Protein AF-A0A0U9I9D3-F1 (afdb_monomer)

Nearest PDB structures (foldseek):
  4r8z-assembly1_B  TM=8.499E-01  e=9.234E-03  Pseudomonas aeruginosa PAO1
  4me4-assembly1_B  TM=7.514E-01  e=5.507E-03  Persephonella marina EX-H1
  1mbn-assembly1_A  TM=2.448E-01  e=8.698E+00  Physeter macrocephalus

Organism: NCBI:txid86166

Secondary structure (DSSP, 8-state):
-HHHHHHHHHHHHHHHTTT-BTTB-SSSS---TT---HHHHHHHHHHHHHHHHS-BTTBPPPPHHHHHHHHHHHHHHHS-HHHHHHHHHHHHHHHHHT--

pLDDT: mean 71.19, std 12.11, range [38.5, 93.69]

Structure (mmCIF, N/CA/C/O backbone):
data_AF-A0A0U9I9D3-F1
#
_entry.id   AF-A0A0U9I9D3-F1
#
loop_
_atom_site.group_PDB
_atom_site.id
_atom_site.type_symbol
_atom_site.label_atom_id
_atom_site.label_alt_id
_atom_site.label_comp_id
_atom_site.label_asym_id
_atom_site.label_entity_id
_atom_site.label_seq_id
_atom_site.pdbx_PDB_ins_code
_atom_site.Cartn_x
_atom_site.Cartn_y
_atom_site.Cartn_z
_atom_site.occupancy
_atom_site.B_iso_or_equiv
_atom_site.auth_seq_id
_atom_site.auth_comp_id
_atom_site.auth_asym_id
_atom_site.auth_atom_id
_atom_site.pdbx_PDB_model_num
ATOM 1 N N . MET A 1 1 ? -32.102 -11.611 3.130 1.00 53.53 1 MET A N 1
ATOM 2 C CA . MET A 1 1 ? -31.390 -10.903 2.033 1.00 53.53 1 MET A CA 1
ATOM 3 C C . MET A 1 1 ? -30.864 -9.492 2.359 1.00 53.53 1 MET A C 1
ATOM 5 O O . MET A 1 1 ? -30.184 -8.932 1.511 1.00 53.53 1 MET A O 1
ATOM 9 N N . LYS A 1 2 ? -31.097 -8.898 3.545 1.00 52.78 2 LYS A N 1
ATOM 10 C CA . LYS A 1 2 ? -30.563 -7.551 3.864 1.00 52.78 2 LYS A CA 1
ATOM 11 C C . LYS A 1 2 ? -29.041 -7.516 4.093 1.00 52.78 2 LYS A C 1
ATOM 13 O O . LYS A 1 2 ? -28.399 -6.575 3.652 1.00 52.78 2 LYS A O 1
ATOM 18 N N . ILE A 1 3 ? -28.472 -8.559 4.702 1.00 56.72 3 ILE A N 1
ATOM 19 C CA . ILE A 1 3 ? -27.039 -8.635 5.050 1.00 56.72 3 ILE A CA 1
ATOM 20 C C . ILE A 1 3 ? -26.148 -8.579 3.795 1.00 56.72 3 ILE A C 1
ATOM 22 O O . ILE A 1 3 ? -25.224 -7.776 3.730 1.00 56.72 3 ILE A O 1
ATOM 26 N N . TYR A 1 4 ? -26.491 -9.341 2.751 1.00 52.44 4 TYR A N 1
ATOM 27 C CA . TYR A 1 4 ? -25.726 -9.377 1.497 1.00 52.44 4 TYR A CA 1
ATOM 28 C C . TYR A 1 4 ? -25.644 -8.020 0.782 1.00 52.44 4 TYR A C 1
ATOM 30 O O . TYR A 1 4 ? -24.602 -7.685 0.226 1.00 52.44 4 TYR A O 1
ATOM 38 N N . ARG A 1 5 ? -26.713 -7.211 0.823 1.00 54.56 5 ARG A N 1
ATOM 39 C CA . ARG A 1 5 ? -26.711 -5.863 0.227 1.00 54.56 5 ARG A CA 1
ATOM 40 C C . ARG A 1 5 ? -25.790 -4.896 0.971 1.00 54.56 5 ARG A C 1
ATOM 42 O O . ARG A 1 5 ? -25.142 -4.083 0.324 1.00 54.56 5 ARG A O 1
ATOM 49 N N . VAL A 1 6 ? -25.724 -4.993 2.300 1.00 58.72 6 VAL A N 1
ATOM 50 C CA . VAL A 1 6 ? -24.852 -4.139 3.122 1.00 58.72 6 VAL A CA 1
ATOM 51 C C . VAL A 1 6 ? -23.382 -4.481 2.878 1.00 58.72 6 VAL A C 1
ATOM 53 O O . VAL A 1 6 ? -22.593 -3.566 2.666 1.00 58.72 6 VAL A O 1
ATOM 56 N N . CYS A 1 7 ? -23.032 -5.772 2.810 1.00 61.72 7 CYS A N 1
ATOM 57 C CA . CYS A 1 7 ? -21.668 -6.207 2.485 1.00 61.72 7 CYS A CA 1
ATOM 58 C C . CYS A 1 7 ? -21.221 -5.755 1.090 1.00 61.72 7 CYS A C 1
ATOM 60 O O . CYS A 1 7 ? -20.128 -5.227 0.947 1.00 61.72 7 CYS A O 1
ATOM 62 N N . LEU A 1 8 ? -22.062 -5.910 0.063 1.00 67.38 8 LEU A N 1
ATOM 63 C CA . LEU A 1 8 ? -21.712 -5.465 -1.292 1.00 67.38 8 LEU A CA 1
ATOM 64 C C . LEU A 1 8 ? -21.509 -3.949 -1.369 1.00 67.38 8 LEU A C 1
ATOM 66 O O . LEU A 1 8 ? -20.593 -3.494 -2.045 1.00 67.38 8 LEU A O 1
ATOM 70 N N . HIS A 1 9 ? -22.336 -3.170 -0.668 1.00 69.19 9 HIS A N 1
ATOM 71 C CA . HIS A 1 9 ? -22.229 -1.714 -0.674 1.00 69.19 9 HIS A CA 1
ATOM 72 C C . HIS A 1 9 ? -20.953 -1.219 0.022 1.00 69.19 9 HIS A C 1
ATOM 74 O O . HIS A 1 9 ? -20.274 -0.340 -0.507 1.00 69.19 9 HIS A O 1
ATOM 80 N N . SER A 1 10 ? -20.585 -1.810 1.166 1.00 69.69 10 SER A N 1
ATOM 81 C CA . SER A 1 10 ? -19.344 -1.450 1.856 1.00 69.69 10 SER A CA 1
ATOM 82 C C . SER A 1 10 ? -18.102 -1.885 1.076 1.00 69.69 10 SER A C 1
ATOM 84 O O . SER A 1 10 ? -17.152 -1.113 0.979 1.00 69.69 10 SER A O 1
ATOM 86 N N . THR A 1 11 ? -18.106 -3.070 0.454 1.00 78.00 11 THR A N 1
ATOM 87 C CA . THR A 1 11 ? -16.988 -3.520 -0.394 1.00 78.00 11 THR A CA 1
ATOM 88 C C . THR A 1 11 ? -16.859 -2.690 -1.671 1.00 78.00 11 THR A C 1
ATOM 90 O O . THR A 1 11 ? -15.742 -2.376 -2.071 1.00 78.00 11 THR A O 1
ATOM 93 N N . TYR A 1 12 ? -17.975 -2.293 -2.291 1.00 81.12 12 TYR A N 1
ATOM 94 C CA . TYR A 1 12 ? -17.967 -1.473 -3.505 1.00 81.12 12 TYR A CA 1
ATOM 95 C C . TYR A 1 12 ? -17.226 -0.149 -3.292 1.00 81.12 12 TYR A C 1
ATOM 97 O O . TYR A 1 12 ? -16.325 0.168 -4.061 1.00 81.12 12 TYR A O 1
ATOM 105 N N . SER A 1 13 ? -17.523 0.568 -2.204 1.00 77.94 13 SER A N 1
ATOM 106 C CA . SER A 1 13 ? -16.819 1.814 -1.871 1.00 77.94 13 SER A CA 1
ATOM 107 C C . SER A 1 13 ? -15.321 1.586 -1.611 1.00 77.94 13 SER A C 1
ATOM 109 O O . SER A 1 13 ? -14.480 2.395 -2.002 1.00 77.94 13 SER A O 1
ATOM 111 N N . VAL A 1 14 ? -14.952 0.451 -1.007 1.00 81.25 14 VAL A N 1
ATOM 112 C CA . VAL A 1 14 ? -13.538 0.117 -0.786 1.00 81.25 14 VAL A CA 1
ATOM 113 C C . VAL A 1 14 ? -12.789 -0.071 -2.112 1.00 81.25 14 VAL A C 1
ATOM 115 O O . VAL A 1 14 ? -11.684 0.444 -2.272 1.00 81.25 14 VAL A O 1
ATOM 118 N N . VAL A 1 15 ? -13.401 -0.768 -3.071 1.00 80.69 15 VAL A N 1
ATOM 119 C CA . VAL A 1 15 ? -12.801 -1.038 -4.386 1.00 80.69 15 VAL A CA 1
ATOM 120 C C . VAL A 1 15 ? -12.798 0.206 -5.277 1.00 80.69 15 VAL A C 1
ATOM 122 O O . VAL A 1 15 ? -11.790 0.478 -5.924 1.00 80.69 15 VAL A O 1
ATOM 125 N N . GLU A 1 16 ? -13.886 0.982 -5.299 1.00 79.00 16 GLU A N 1
ATOM 126 C CA . GLU A 1 16 ? -14.012 2.186 -6.136 1.00 79.00 16 GLU A CA 1
ATOM 127 C C . GLU A 1 16 ? -12.917 3.216 -5.828 1.00 79.00 16 GLU A C 1
ATOM 129 O O . GLU A 1 16 ? -12.360 3.820 -6.744 1.00 79.00 16 GLU A O 1
ATOM 134 N N . HIS A 1 17 ? -12.554 3.360 -4.55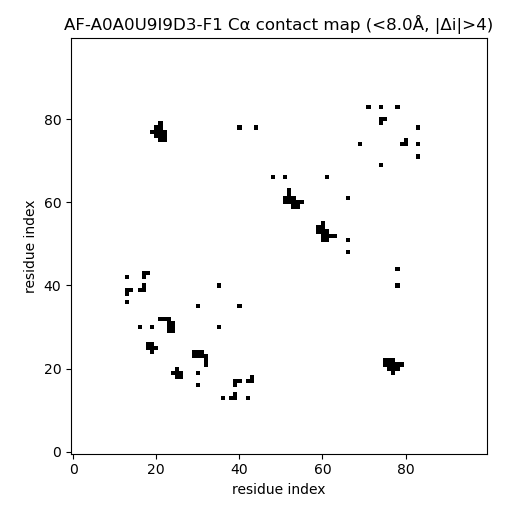2 1.00 77.44 17 HIS A N 1
ATOM 135 C CA . HIS A 1 17 ? -11.620 4.388 -4.089 1.00 77.44 17 HIS A CA 1
ATOM 136 C C . HIS A 1 17 ? -10.216 3.849 -3.758 1.00 77.44 17 HIS A C 1
ATOM 138 O O . HIS A 1 17 ? -9.392 4.564 -3.194 1.00 77.44 17 HIS A O 1
ATOM 144 N N . GLN A 1 18 ? -9.893 2.594 -4.101 1.00 77.81 18 GLN A N 1
ATOM 145 C CA . GLN A 1 18 ? -8.601 1.977 -3.740 1.00 77.81 18 GLN A CA 1
ATOM 146 C C . GLN A 1 18 ? -7.371 2.650 -4.381 1.00 77.81 18 GLN A C 1
ATOM 148 O O . GLN A 1 18 ? -6.252 2.475 -3.900 1.00 77.81 18 GLN A O 1
ATOM 153 N N . TYR A 1 19 ? -7.555 3.398 -5.472 1.00 76.44 19 TYR A N 1
ATOM 154 C CA . TYR A 1 19 ? -6.469 4.066 -6.202 1.00 76.44 19 TYR A CA 1
ATOM 155 C C . TYR A 1 19 ? -6.344 5.558 -5.904 1.00 76.44 19 TYR A C 1
ATOM 157 O O . TYR A 1 19 ? -5.470 6.224 -6.462 1.00 76.44 19 TYR A O 1
ATOM 165 N N . GLU A 1 20 ? -7.201 6.101 -5.048 1.00 74.38 20 GLU A N 1
ATOM 166 C CA . GLU A 1 20 ? -7.085 7.493 -4.645 1.00 74.38 20 GLU A CA 1
ATOM 167 C C . GLU A 1 20 ? -5.865 7.689 -3.719 1.00 74.38 20 GLU A C 1
ATOM 169 O O . GLU A 1 20 ? -5.384 6.758 -3.071 1.00 74.38 20 GLU A O 1
ATOM 174 N N . SER A 1 21 ? -5.306 8.901 -3.709 1.00 70.69 21 SER A N 1
ATOM 175 C CA . SER A 1 21 ? -4.080 9.233 -2.973 1.00 70.69 21 SER A CA 1
ATOM 176 C C . SER A 1 21 ? -4.398 10.177 -1.825 1.00 70.69 21 SER A C 1
ATOM 178 O O . SER A 1 21 ? -5.242 11.064 -1.960 1.00 70.69 21 SER A O 1
ATOM 180 N N . HIS A 1 22 ? -3.635 10.074 -0.736 1.00 66.44 22 HIS A N 1
ATOM 181 C CA . HIS A 1 22 ? -3.722 11.044 0.357 1.00 66.44 22 HIS A CA 1
ATOM 182 C C . HIS A 1 22 ? -3.464 12.497 -0.100 1.00 66.44 22 HIS A C 1
ATOM 184 O O . HIS A 1 22 ? -4.134 13.420 0.356 1.00 66.44 22 HIS A O 1
ATOM 190 N N . ASP A 1 23 ? -2.548 12.724 -1.044 1.00 66.12 23 ASP A N 1
ATOM 191 C CA . ASP A 1 23 ? -2.233 14.071 -1.552 1.00 66.12 23 ASP A CA 1
ATOM 192 C C . ASP A 1 23 ? -3.190 14.608 -2.627 1.00 66.12 23 ASP A C 1
ATOM 194 O O . ASP A 1 23 ? -2.949 15.668 -3.204 1.00 66.12 23 ASP A O 1
ATOM 198 N N . GLY A 1 24 ? -4.298 13.912 -2.877 1.00 60.28 24 GLY A N 1
ATOM 199 C CA . GLY A 1 24 ? -5.274 14.270 -3.899 1.00 60.28 24 GLY A CA 1
ATOM 200 C C . GLY A 1 24 ? -5.400 13.200 -4.986 1.00 60.28 24 GLY A C 1
ATOM 201 O O . GLY A 1 24 ? -4.731 12.166 -4.942 1.00 60.28 24 GLY A O 1
ATOM 202 N N . PRO A 1 25 ? -6.294 13.407 -5.960 1.00 55.59 25 PRO A N 1
ATOM 203 C CA . PRO A 1 25 ? -6.644 12.376 -6.926 1.00 55.59 25 PRO A CA 1
ATOM 204 C C . PRO A 1 25 ? -5.440 11.938 -7.772 1.00 55.59 25 PRO A C 1
ATOM 206 O O . PRO A 1 25 ? -4.746 12.765 -8.363 1.00 55.59 25 PRO A O 1
ATOM 209 N N . ARG A 1 26 ? -5.231 10.618 -7.879 1.00 55.53 26 ARG A N 1
ATOM 210 C CA . ARG A 1 26 ? -4.456 10.016 -8.980 1.00 55.53 26 ARG A CA 1
ATOM 211 C C . ARG A 1 26 ? -5.270 9.944 -10.275 1.00 55.53 26 ARG A C 1
ATOM 213 O O . ARG A 1 26 ? -4.670 9.853 -11.339 1.00 55.53 26 ARG A O 1
ATOM 220 N N . ASP A 1 27 ? -6.600 9.998 -10.174 1.00 54.81 27 ASP A N 1
ATOM 221 C CA . ASP A 1 27 ? -7.542 9.943 -11.290 1.00 54.81 27 ASP A CA 1
ATOM 222 C C . ASP A 1 27 ? -8.807 10.773 -10.979 1.00 54.81 27 ASP A C 1
ATOM 224 O O . ASP A 1 27 ? -9.106 11.039 -9.817 1.00 54.81 27 ASP A O 1
ATOM 228 N N . HIS A 1 28 ? -9.530 11.222 -12.005 1.00 51.22 28 HIS A N 1
ATOM 229 C CA . HIS A 1 28 ? -10.438 12.388 -12.009 1.00 51.22 28 HIS A CA 1
ATOM 230 C C . HIS A 1 28 ? -11.712 12.337 -11.125 1.00 51.22 28 HIS A C 1
ATOM 232 O O . HIS A 1 28 ? -12.588 13.192 -11.277 1.00 51.22 28 HIS A O 1
ATOM 238 N N . LYS A 1 29 ? -11.848 11.388 -10.191 1.00 53.91 29 LYS A N 1
ATOM 239 C CA . LYS A 1 29 ? -12.976 11.315 -9.245 1.00 53.91 29 LYS A CA 1
ATOM 240 C C . LYS A 1 29 ? -12.480 11.542 -7.819 1.00 53.91 29 LYS A C 1
ATOM 242 O O . LYS A 1 29 ? -11.527 10.926 -7.366 1.00 53.91 29 LYS A O 1
ATOM 247 N N . VAL A 1 30 ? -13.088 12.525 -7.162 1.00 53.03 30 VAL A N 1
ATOM 248 C CA . VAL A 1 30 ? -12.543 13.205 -5.986 1.00 53.03 30 VAL A CA 1
ATOM 249 C C . VAL A 1 30 ? -13.261 12.721 -4.728 1.00 53.03 30 VAL A C 1
ATOM 251 O O . VAL A 1 30 ? -14.339 13.2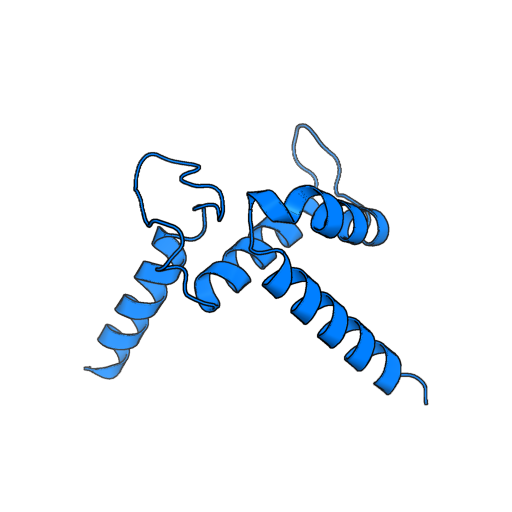28 -4.413 1.00 53.03 30 VAL A O 1
ATOM 254 N N . LEU A 1 31 ? -12.654 11.823 -3.952 1.00 55.00 31 LEU A N 1
ATOM 255 C CA . LEU A 1 31 ? -12.758 11.969 -2.502 1.00 55.00 31 LEU A CA 1
ATOM 256 C C . LEU A 1 31 ? -11.589 12.830 -2.034 1.00 55.00 31 LEU A C 1
ATOM 258 O O . LEU A 1 31 ? -10.415 12.531 -2.244 1.00 55.00 31 LEU A O 1
ATOM 262 N N . THR A 1 32 ? -11.916 13.956 -1.414 1.00 55.44 32 THR A N 1
ATOM 263 C CA . THR A 1 32 ? -10.944 14.721 -0.643 1.00 55.44 32 THR A CA 1
ATOM 264 C C . THR A 1 32 ? -10.568 13.944 0.621 1.00 55.44 32 THR A C 1
ATOM 266 O O . THR A 1 32 ? -11.366 13.168 1.150 1.00 55.44 32 THR A O 1
ATOM 269 N N . ARG A 1 33 ? -9.336 14.190 1.087 1.00 54.94 33 ARG A N 1
ATOM 270 C CA . ARG A 1 33 ? -8.606 13.645 2.254 1.00 54.94 33 ARG A CA 1
ATOM 271 C C . ARG A 1 33 ? -9.411 13.125 3.460 1.00 54.94 33 ARG A C 1
ATOM 273 O O . ARG A 1 33 ? -8.914 12.258 4.164 1.00 54.94 33 ARG A O 1
ATOM 280 N N . GLU A 1 34 ? -10.621 13.611 3.713 1.00 54.03 34 GLU A N 1
ATOM 281 C CA . GLU A 1 34 ? -11.409 13.325 4.920 1.00 54.03 34 GLU A CA 1
ATOM 282 C C . GLU A 1 34 ? -12.341 12.099 4.829 1.00 54.03 34 GLU A C 1
ATOM 284 O O . GLU A 1 34 ? -12.967 11.743 5.825 1.00 54.03 34 GLU A O 1
ATOM 289 N N . LYS A 1 35 ? -12.451 11.420 3.675 1.00 63.25 35 LYS A N 1
ATOM 290 C CA . LYS A 1 35 ? -13.384 10.278 3.500 1.00 63.25 35 LYS A CA 1
ATOM 291 C C . LYS A 1 35 ? -12.735 8.907 3.300 1.00 63.25 35 LYS A C 1
ATOM 293 O O . LYS A 1 35 ? -13.437 7.932 3.036 1.00 63.25 35 LYS A O 1
ATOM 298 N N . PHE A 1 36 ? -11.419 8.797 3.455 1.00 69.94 36 PHE A N 1
ATOM 299 C CA . PHE A 1 36 ? -10.724 7.525 3.275 1.00 69.94 36 PHE A CA 1
ATOM 300 C C . PHE A 1 36 ? -10.953 6.582 4.457 1.00 69.94 36 PHE A C 1
ATOM 302 O O . PHE A 1 36 ? -10.410 6.786 5.547 1.00 69.94 36 PHE A O 1
ATOM 309 N N . SER A 1 37 ? -11.720 5.512 4.240 1.00 78.31 37 SER A N 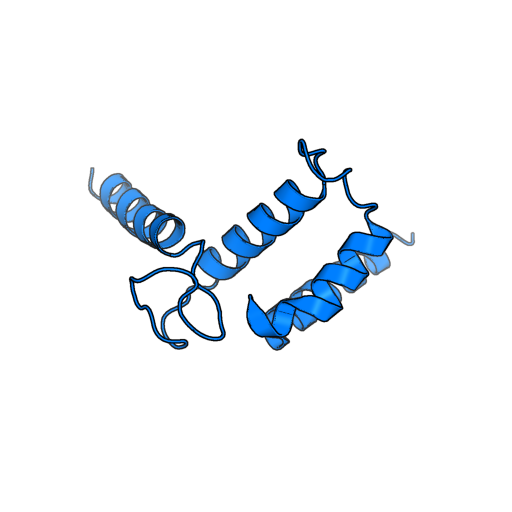1
ATOM 310 C CA . SER A 1 37 ? -11.876 4.483 5.266 1.00 78.31 37 SER A CA 1
ATOM 311 C C . SER A 1 37 ? -10.549 3.755 5.513 1.00 78.31 37 SER A C 1
ATOM 313 O O . SER A 1 37 ? -9.694 3.648 4.628 1.00 78.31 37 SER A O 1
ATOM 315 N N . ILE A 1 38 ? -10.376 3.191 6.711 1.00 80.25 38 ILE A N 1
ATOM 316 C CA . ILE A 1 38 ? -9.199 2.366 7.016 1.00 80.25 38 ILE A CA 1
ATOM 317 C C . ILE A 1 38 ? -9.097 1.150 6.083 1.00 80.25 38 ILE A C 1
ATOM 319 O O . ILE A 1 38 ? -7.998 0.744 5.717 1.00 80.25 38 ILE A O 1
ATOM 323 N N . ALA A 1 39 ? -10.238 0.613 5.636 1.00 82.62 39 ALA A N 1
ATOM 324 C CA . ALA A 1 39 ? -10.284 -0.507 4.706 1.00 82.62 39 ALA A CA 1
ATOM 325 C C . ALA A 1 39 ? -9.708 -0.132 3.333 1.00 82.62 39 ALA A C 1
ATOM 327 O O . ALA A 1 39 ? -8.949 -0.917 2.768 1.00 82.62 39 ALA A O 1
ATOM 328 N N . ASN A 1 40 ? -9.983 1.082 2.839 1.00 80.69 40 ASN A N 1
ATOM 329 C CA . ASN A 1 40 ? -9.338 1.602 1.630 1.00 80.69 40 ASN A CA 1
ATOM 330 C C . ASN A 1 40 ? -7.821 1.679 1.822 1.00 80.69 40 ASN A C 1
ATOM 332 O O . ASN A 1 40 ? -7.082 1.129 1.016 1.00 80.69 40 ASN A O 1
ATOM 336 N N . LYS A 1 41 ? -7.356 2.280 2.928 1.00 79.69 41 LYS A N 1
ATOM 337 C CA . LYS A 1 41 ? -5.918 2.428 3.225 1.00 79.69 41 LYS A CA 1
ATOM 338 C C . LYS A 1 41 ? -5.194 1.074 3.262 1.00 79.69 41 LYS A C 1
ATOM 340 O O . LYS A 1 41 ? -4.099 0.946 2.713 1.00 79.69 41 LYS A O 1
ATOM 345 N N . ILE A 1 42 ? -5.816 0.062 3.871 1.00 84.06 42 ILE A N 1
ATOM 346 C CA . ILE A 1 42 ? -5.288 -1.309 3.932 1.00 84.06 42 ILE A CA 1
ATOM 347 C C . ILE A 1 42 ? -5.220 -1.931 2.534 1.00 84.06 42 ILE A C 1
ATOM 349 O O . ILE A 1 42 ? -4.172 -2.459 2.160 1.00 84.06 42 ILE A O 1
ATOM 353 N N . LEU A 1 43 ? -6.307 -1.861 1.759 1.00 85.62 43 LEU A N 1
ATOM 354 C CA . LEU A 1 43 ? -6.354 -2.460 0.425 1.00 85.62 43 LEU A CA 1
ATOM 355 C C . LEU A 1 43 ? -5.345 -1.804 -0.526 1.00 85.62 43 LEU A C 1
ATOM 357 O O . LEU A 1 43 ? -4.595 -2.514 -1.192 1.00 85.62 43 LEU A O 1
ATOM 361 N N . SER A 1 44 ? -5.257 -0.471 -0.530 1.00 81.62 44 SER A N 1
ATOM 362 C CA . SER A 1 44 ? -4.279 0.274 -1.330 1.00 81.62 44 SER A CA 1
ATOM 363 C C . SER A 1 44 ? -2.842 -0.129 -0.991 1.00 81.62 44 SER A C 1
ATOM 365 O O . SER A 1 44 ? -2.027 -0.345 -1.889 1.00 81.62 44 SER A O 1
ATOM 367 N N . LEU A 1 45 ? -2.517 -0.267 0.301 1.00 82.62 45 LEU A N 1
ATOM 368 C CA . LEU A 1 45 ? -1.187 -0.707 0.722 1.00 82.62 45 LEU A CA 1
ATOM 369 C C . LEU A 1 45 ? -0.899 -2.142 0.268 1.00 82.62 45 LEU A C 1
ATOM 371 O O . LEU A 1 45 ? 0.199 -2.413 -0.220 1.00 82.62 45 LEU A O 1
ATOM 375 N N . ALA A 1 46 ? -1.869 -3.047 0.415 1.00 84.62 46 ALA A N 1
ATOM 376 C CA . ALA A 1 46 ? -1.731 -4.442 0.012 1.00 84.62 46 ALA A CA 1
ATOM 377 C C . ALA A 1 46 ? -1.525 -4.585 -1.506 1.00 84.62 46 ALA A C 1
ATOM 379 O O . ALA A 1 46 ? -0.666 -5.362 -1.930 1.00 84.62 46 ALA A O 1
ATOM 380 N N . ASP A 1 47 ? -2.253 -3.810 -2.315 1.00 85.06 47 ASP A N 1
ATOM 381 C CA . ASP A 1 47 ? -2.104 -3.790 -3.774 1.00 85.06 47 ASP A CA 1
ATOM 382 C C . ASP A 1 47 ? -0.720 -3.271 -4.191 1.00 85.06 47 ASP A C 1
ATOM 384 O O . ASP A 1 47 ? -0.005 -3.933 -4.945 1.00 85.06 47 ASP A O 1
ATOM 388 N N . ILE A 1 48 ? -0.274 -2.144 -3.621 1.00 81.88 48 ILE A N 1
ATOM 389 C CA . ILE A 1 48 ? 1.067 -1.590 -3.878 1.00 81.88 48 ILE A CA 1
ATOM 390 C C . ILE A 1 48 ? 2.153 -2.597 -3.482 1.00 81.88 48 ILE A C 1
ATOM 392 O O . ILE A 1 48 ? 3.076 -2.847 -4.263 1.00 81.88 48 ILE A O 1
ATOM 396 N N . TYR A 1 49 ? 2.041 -3.193 -2.292 1.00 82.88 49 TYR A N 1
ATOM 397 C CA . TYR A 1 49 ? 2.992 -4.186 -1.796 1.00 82.88 49 TYR A CA 1
ATOM 398 C C . TYR A 1 49 ? 3.075 -5.385 -2.747 1.00 82.88 49 TYR A C 1
ATOM 400 O O . TYR A 1 49 ? 4.161 -5.750 -3.199 1.00 82.88 49 TYR A O 1
ATOM 408 N N . SER A 1 50 ? 1.925 -5.954 -3.109 1.00 85.62 50 SER A N 1
ATOM 409 C CA . SER A 1 50 ? 1.835 -7.123 -3.989 1.00 85.62 50 SER A CA 1
ATOM 410 C C . SER A 1 50 ? 2.376 -6.812 -5.382 1.00 85.62 50 SER A C 1
ATOM 412 O O . SER A 1 50 ? 3.165 -7.579 -5.931 1.00 85.62 50 SER A O 1
ATOM 414 N N . ALA A 1 51 ? 2.038 -5.642 -5.925 1.00 85.00 51 ALA A N 1
ATOM 415 C CA . ALA A 1 51 ? 2.534 -5.194 -7.215 1.00 85.00 51 ALA A CA 1
ATOM 416 C C . ALA A 1 51 ? 4.058 -5.035 -7.223 1.00 85.00 51 ALA A C 1
ATOM 418 O O . ALA A 1 51 ? 4.684 -5.285 -8.253 1.00 85.00 51 ALA A O 1
ATOM 419 N N . LEU A 1 52 ? 4.674 -4.579 -6.130 1.00 83.31 52 LEU A N 1
ATOM 420 C CA . LEU A 1 52 ? 6.128 -4.413 -6.028 1.00 83.31 52 LEU A CA 1
ATOM 421 C C . LEU A 1 52 ? 6.875 -5.748 -5.878 1.00 83.31 52 LEU A C 1
ATOM 423 O O . LEU A 1 52 ? 8.015 -5.842 -6.327 1.00 83.31 52 LEU A O 1
ATOM 427 N N . MET A 1 53 ? 6.227 -6.770 -5.320 1.00 84.12 53 MET A N 1
ATOM 428 C CA . MET A 1 53 ? 6.796 -8.106 -5.090 1.00 84.12 53 MET A CA 1
ATOM 429 C C . MET A 1 53 ? 6.791 -9.022 -6.323 1.00 84.12 53 MET A C 1
ATOM 431 O O . MET A 1 53 ? 7.364 -10.105 -6.268 1.00 84.12 53 MET A O 1
ATOM 435 N N . ILE A 1 54 ? 6.157 -8.613 -7.423 1.00 86.75 54 ILE A N 1
ATOM 436 C CA . ILE A 1 54 ? 6.116 -9.378 -8.675 1.00 86.75 54 ILE A CA 1
ATOM 437 C C . ILE A 1 54 ? 6.956 -8.711 -9.764 1.00 86.75 54 ILE A C 1
ATOM 439 O O . ILE A 1 54 ? 7.076 -7.480 -9.811 1.00 86.75 54 ILE A O 1
ATOM 443 N N . ASP A 1 55 ? 7.498 -9.531 -10.661 1.00 90.94 55 ASP A N 1
ATOM 444 C CA . ASP A 1 55 ? 8.137 -9.051 -11.880 1.00 90.94 55 ASP A CA 1
ATOM 445 C C . ASP A 1 55 ? 7.085 -8.434 -12.813 1.00 90.94 55 ASP A C 1
ATOM 447 O O . ASP A 1 55 ? 5.974 -8.946 -12.980 1.00 90.94 55 ASP A O 1
ATOM 451 N N . LYS A 1 56 ? 7.439 -7.310 -13.433 1.00 87.25 56 LYS A N 1
ATOM 452 C CA . LYS A 1 56 ? 6.654 -6.651 -14.481 1.00 87.25 56 LYS A CA 1
ATOM 453 C C . LYS A 1 56 ? 7.527 -6.486 -15.728 1.00 87.25 56 LYS A C 1
ATOM 455 O O . LYS A 1 56 ? 8.747 -6.423 -15.594 1.00 87.25 56 LYS A O 1
ATOM 460 N N . PRO A 1 57 ? 6.945 -6.311 -16.930 1.00 93.69 57 PRO A N 1
ATOM 461 C CA . PRO A 1 57 ? 7.715 -6.200 -18.176 1.00 93.69 57 PRO A CA 1
ATOM 462 C C . PRO A 1 57 ? 8.833 -5.139 -18.180 1.00 93.69 57 PRO A C 1
ATOM 464 O O . PRO A 1 57 ? 9.754 -5.227 -18.980 1.00 93.69 57 PRO A O 1
ATOM 467 N N . TYR A 1 58 ? 8.755 -4.139 -17.296 1.00 89.69 58 TYR A N 1
ATOM 468 C CA . TYR A 1 58 ? 9.685 -3.010 -17.191 1.00 89.69 58 TYR A CA 1
ATOM 469 C C . TYR A 1 58 ? 10.433 -2.927 -15.849 1.00 89.69 58 TYR A C 1
ATOM 471 O O . TYR A 1 58 ? 11.176 -1.971 -15.630 1.00 89.69 58 TYR A O 1
ATOM 479 N N . ARG A 1 59 ? 10.219 -3.864 -14.915 1.00 85.94 59 ARG A N 1
ATOM 480 C CA . ARG A 1 59 ? 10.956 -3.897 -13.642 1.00 85.94 59 ARG A CA 1
ATOM 481 C C . ARG A 1 59 ? 10.922 -5.275 -12.996 1.00 85.94 59 ARG A C 1
ATOM 483 O O . ARG A 1 59 ? 9.878 -5.922 -12.979 1.00 85.94 59 ARG A O 1
ATOM 490 N N . SER A 1 60 ? 12.025 -5.662 -12.372 1.00 87.81 60 SER A N 1
ATOM 491 C CA . SER A 1 60 ? 12.050 -6.825 -11.488 1.00 87.81 60 SER A CA 1
ATOM 492 C C . SER A 1 60 ? 11.272 -6.566 -10.196 1.00 87.81 60 SER A C 1
ATOM 494 O O . SER A 1 60 ? 11.021 -5.419 -9.795 1.00 87.81 60 SER A O 1
ATOM 496 N N . SER A 1 61 ? 10.886 -7.659 -9.554 1.00 87.00 61 SER A N 1
ATOM 497 C CA . SER A 1 61 ? 10.386 -7.702 -8.190 1.00 87.00 61 SER A CA 1
ATOM 498 C C . SER A 1 61 ? 11.392 -7.064 -7.235 1.00 87.00 61 SER A C 1
ATOM 500 O O . SER A 1 61 ? 12.611 -7.133 -7.401 1.00 87.00 61 SER A O 1
ATOM 502 N N . CYS A 1 62 ? 10.858 -6.361 -6.247 1.00 82.00 62 CYS A N 1
ATOM 503 C CA . CYS A 1 62 ? 11.645 -5.642 -5.266 1.00 82.00 62 CYS A CA 1
ATOM 504 C C . CYS A 1 62 ? 11.861 -6.535 -4.039 1.00 82.00 62 CYS A C 1
ATOM 506 O O . CYS A 1 62 ? 10.912 -7.125 -3.522 1.00 82.00 62 CYS A O 1
ATOM 508 N N . ASP A 1 63 ? 13.106 -6.628 -3.568 1.00 80.75 63 ASP A N 1
ATOM 509 C CA . ASP A 1 63 ? 13.419 -7.360 -2.341 1.00 80.75 63 ASP A CA 1
ATOM 510 C C . ASP A 1 63 ? 12.682 -6.755 -1.133 1.00 80.75 63 ASP A C 1
ATOM 512 O O . ASP A 1 63 ? 12.484 -5.541 -1.046 1.00 80.75 63 ASP A O 1
ATOM 516 N N . ARG A 1 64 ? 12.300 -7.591 -0.163 1.00 72.12 64 ARG A N 1
ATOM 517 C CA . ARG A 1 64 ? 11.495 -7.189 1.003 1.00 72.12 64 ARG A CA 1
ATOM 518 C C . ARG A 1 64 ? 12.166 -6.095 1.843 1.00 72.12 64 ARG A C 1
ATOM 520 O O . ARG A 1 64 ? 11.456 -5.264 2.426 1.00 72.12 64 ARG A O 1
ATOM 527 N N . ALA A 1 65 ? 13.500 -6.077 1.916 1.00 69.44 65 ALA A N 1
ATOM 528 C CA . ALA A 1 65 ? 14.238 -5.040 2.638 1.00 69.44 65 ALA A CA 1
ATOM 529 C C . ALA A 1 65 ? 14.122 -3.683 1.923 1.00 69.44 65 ALA A C 1
ATOM 531 O O . ALA A 1 65 ? 13.739 -2.680 2.532 1.00 69.44 65 ALA A O 1
ATOM 532 N N . LEU A 1 66 ? 14.335 -3.678 0.605 1.00 69.56 66 LEU A N 1
ATOM 533 C CA . LEU A 1 66 ? 14.133 -2.512 -0.258 1.00 69.56 66 LEU A CA 1
ATOM 534 C C . LEU A 1 66 ? 12.677 -2.041 -0.248 1.00 69.56 66 LEU A C 1
ATOM 536 O O . LEU A 1 66 ? 12.414 -0.843 -0.184 1.00 69.56 66 LEU A O 1
ATOM 540 N N . LEU A 1 67 ? 11.721 -2.963 -0.220 1.00 72.31 67 LEU A N 1
ATOM 541 C CA . LEU A 1 67 ? 10.297 -2.655 -0.172 1.00 72.31 67 LEU A CA 1
ATOM 542 C C . LEU A 1 67 ? 9.912 -1.878 1.087 1.00 72.31 67 LEU A C 1
ATOM 544 O O . LEU A 1 67 ? 9.159 -0.912 1.015 1.00 72.31 67 LEU A O 1
ATOM 548 N N . SER A 1 68 ? 10.475 -2.267 2.232 1.00 70.12 68 SER A N 1
ATOM 549 C CA . SER A 1 68 ? 10.250 -1.575 3.504 1.00 70.12 68 SER A CA 1
ATOM 550 C C . SER A 1 68 ? 10.782 -0.140 3.448 1.00 70.12 6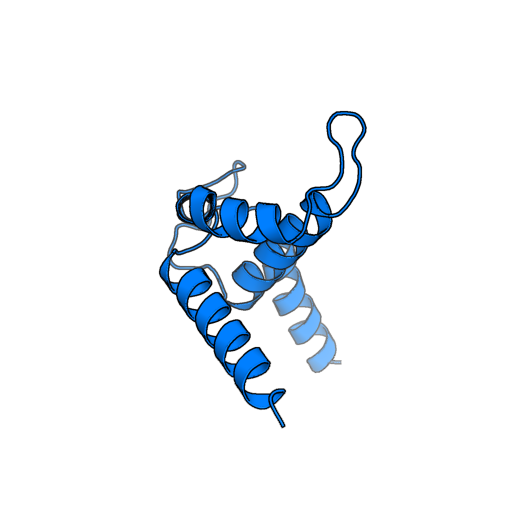8 SER A C 1
ATOM 552 O O . SER A 1 68 ? 10.090 0.782 3.876 1.00 70.12 68 SER A O 1
ATOM 554 N N . SER A 1 69 ? 11.956 0.065 2.837 1.00 70.94 69 SER A N 1
ATOM 555 C CA . SER A 1 69 ? 12.512 1.409 2.621 1.00 70.94 69 SER A CA 1
ATOM 556 C C . SER A 1 69 ? 11.710 2.237 1.604 1.00 70.94 69 SER A C 1
ATOM 558 O O . SER A 1 69 ? 11.447 3.414 1.834 1.00 70.94 69 SER A O 1
ATOM 560 N N . ASN A 1 70 ? 11.238 1.626 0.513 1.00 69.88 70 ASN A N 1
ATOM 561 C CA . ASN A 1 70 ? 10.445 2.299 -0.517 1.00 69.88 70 ASN A CA 1
ATOM 562 C C . ASN A 1 70 ? 9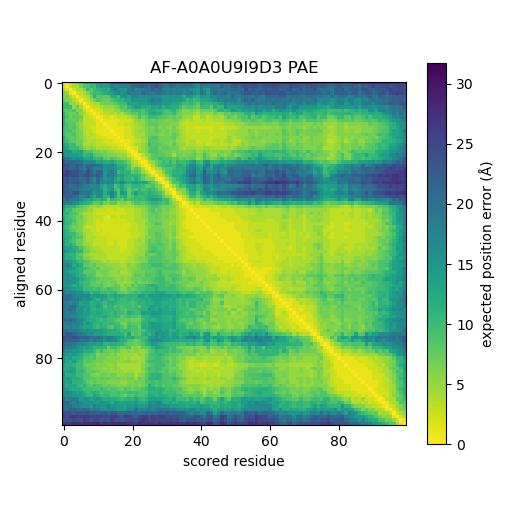.073 2.718 0.005 1.00 69.88 70 ASN A C 1
ATOM 564 O O . ASN A 1 70 ? 8.629 3.835 -0.259 1.00 69.88 70 ASN A O 1
ATOM 568 N N . ILE A 1 71 ? 8.426 1.840 0.778 1.00 70.44 71 ILE A N 1
ATOM 569 C CA . ILE A 1 71 ? 7.169 2.154 1.449 1.00 70.44 71 ILE A CA 1
ATOM 570 C C . ILE A 1 71 ? 7.405 3.323 2.397 1.00 70.44 71 ILE A C 1
ATOM 572 O O . ILE A 1 71 ? 6.694 4.303 2.262 1.00 70.44 71 ILE A O 1
ATOM 576 N N . GLN A 1 72 ? 8.432 3.312 3.251 1.00 67.44 72 GLN A N 1
ATOM 577 C CA . GLN A 1 72 ? 8.719 4.433 4.164 1.00 67.44 72 GLN A CA 1
ATOM 578 C C . GLN A 1 72 ? 8.997 5.767 3.447 1.00 67.44 72 GLN A C 1
ATOM 580 O O . GLN A 1 72 ? 8.548 6.809 3.915 1.00 67.44 72 GLN A O 1
ATOM 585 N N . ASN A 1 73 ? 9.683 5.741 2.302 1.00 67.75 73 ASN A N 1
ATOM 586 C CA . ASN A 1 73 ? 10.115 6.960 1.610 1.00 67.75 73 ASN A CA 1
ATOM 587 C C . ASN A 1 73 ? 9.057 7.558 0.665 1.00 67.75 73 ASN A C 1
ATOM 589 O O . ASN A 1 73 ? 9.035 8.771 0.472 1.00 67.75 73 ASN A O 1
ATOM 593 N N . GLN A 1 74 ? 8.194 6.738 0.052 1.00 63.47 74 GLN A N 1
ATOM 594 C CA . GLN A 1 74 ? 7.202 7.204 -0.933 1.00 63.47 74 GLN A CA 1
ATOM 595 C C . GLN A 1 74 ? 5.771 7.267 -0.391 1.00 63.47 74 GLN A C 1
ATOM 597 O O . GLN A 1 74 ? 4.885 7.817 -1.051 1.00 63.47 74 GLN A O 1
ATOM 602 N N . THR A 1 75 ? 5.529 6.749 0.816 1.00 60.50 75 THR A N 1
ATOM 603 C CA . THR A 1 75 ? 4.180 6.730 1.392 1.00 60.50 75 THR A CA 1
ATOM 604 C C . THR A 1 75 ? 3.538 8.075 1.656 1.00 60.50 75 THR A C 1
ATOM 606 O O . THR A 1 75 ? 2.342 8.099 1.404 1.00 60.50 75 THR A O 1
ATOM 609 N N . PRO A 1 76 ? 4.216 9.175 2.052 1.00 56.59 76 PRO A N 1
ATOM 610 C CA . PRO A 1 76 ? 3.520 10.421 2.397 1.00 56.59 76 PRO A CA 1
ATOM 611 C C . PRO A 1 76 ? 2.582 10.924 1.290 1.00 56.59 76 PRO A C 1
ATOM 613 O O . PRO A 1 76 ? 1.569 11.552 1.572 1.00 56.59 76 PRO A O 1
ATOM 616 N N . ARG A 1 77 ? 2.894 10.576 0.033 1.00 63.56 77 ARG A N 1
ATOM 617 C CA . ARG A 1 77 ? 2.099 10.926 -1.144 1.00 63.56 77 ARG A CA 1
ATOM 618 C C . ARG A 1 77 ? 0.874 10.037 -1.352 1.00 63.56 77 ARG A C 1
ATOM 620 O O . ARG A 1 77 ? -0.132 10.476 -1.912 1.00 63.56 77 ARG A O 1
ATOM 627 N N . TRP A 1 78 ? 0.968 8.764 -0.979 1.00 65.19 78 TRP A N 1
ATOM 628 C CA . TRP A 1 78 ? -0.023 7.728 -1.294 1.00 65.19 78 TRP A CA 1
ATOM 629 C C . TRP A 1 78 ? -0.933 7.412 -0.112 1.00 65.19 78 TRP A C 1
ATOM 631 O O . TRP A 1 78 ? -2.131 7.233 -0.303 1.00 65.19 78 TRP A O 1
ATOM 641 N N . LEU A 1 79 ? -0.378 7.395 1.097 1.00 71.38 79 LEU A N 1
ATOM 642 C CA . LEU A 1 79 ? -1.044 7.060 2.349 1.00 71.38 79 LEU A CA 1
ATOM 643 C C . LEU A 1 79 ? -0.576 8.022 3.449 1.00 71.38 79 LEU A C 1
ATOM 645 O O . LEU A 1 79 ? 0.531 8.549 3.411 1.00 71.38 79 LEU A O 1
ATOM 649 N N . GLU A 1 80 ? -1.407 8.235 4.463 1.00 74.06 80 GLU A N 1
ATOM 650 C CA . GLU A 1 80 ? -1.028 9.055 5.619 1.00 74.06 80 GLU A CA 1
ATOM 651 C C . GLU A 1 80 ? 0.213 8.487 6.316 1.00 74.06 80 GLU A C 1
ATOM 653 O O . GLU A 1 80 ? 0.272 7.297 6.636 1.00 74.06 80 GLU A O 1
ATOM 658 N N . ALA A 1 81 ? 1.193 9.346 6.605 1.00 75.06 81 ALA A N 1
ATOM 659 C CA . ALA A 1 81 ? 2.431 8.937 7.270 1.00 75.06 81 ALA A CA 1
ATOM 660 C C . ALA A 1 81 ? 2.170 8.266 8.633 1.00 75.06 81 ALA A C 1
ATOM 662 O O . ALA A 1 81 ? 2.836 7.294 8.990 1.00 75.06 81 ALA A O 1
ATOM 663 N N . GLU A 1 82 ? 1.164 8.745 9.371 1.00 77.94 82 GLU A N 1
ATOM 664 C CA . GLU A 1 82 ? 0.755 8.180 10.659 1.00 77.94 82 GLU A CA 1
ATOM 665 C C . GLU A 1 82 ? 0.243 6.738 10.526 1.00 77.94 82 GLU A C 1
ATOM 667 O O . GLU A 1 82 ? 0.634 5.868 11.304 1.00 77.94 82 GLU A O 1
ATOM 672 N N . PHE A 1 83 ? -0.546 6.443 9.488 1.00 78.88 83 PHE A N 1
ATOM 673 C CA . PHE A 1 83 ? -1.034 5.088 9.217 1.00 78.88 83 PHE A CA 1
ATOM 674 C C . PHE A 1 83 ? 0.122 4.101 8.997 1.00 78.88 83 PHE A C 1
ATOM 676 O O . PHE A 1 83 ? 0.130 2.997 9.542 1.00 78.88 83 PHE A O 1
ATOM 683 N N . ILE A 1 84 ? 1.137 4.519 8.241 1.00 77.38 84 ILE A N 1
ATOM 684 C CA . ILE A 1 84 ? 2.314 3.694 7.943 1.00 77.38 84 ILE A CA 1
ATOM 685 C C . ILE A 1 84 ? 3.184 3.495 9.178 1.00 77.38 84 ILE A C 1
ATOM 687 O O . ILE A 1 84 ? 3.662 2.384 9.418 1.00 77.38 84 ILE A O 1
ATOM 691 N N . LYS A 1 85 ? 3.356 4.544 9.989 1.00 79.06 85 LYS A N 1
ATOM 692 C CA . LYS A 1 85 ? 4.068 4.456 11.264 1.00 79.06 85 LYS A CA 1
ATOM 693 C C . LYS A 1 85 ? 3.416 3.420 12.184 1.00 79.06 85 LYS A C 1
ATOM 695 O O . LYS A 1 85 ? 4.111 2.517 12.649 1.00 79.06 85 LYS A O 1
ATOM 700 N N . ASN A 1 86 ? 2.096 3.493 12.356 1.00 81.06 86 ASN A N 1
ATOM 701 C CA . ASN A 1 86 ? 1.344 2.554 13.192 1.00 81.06 86 ASN A CA 1
ATOM 702 C C . ASN A 1 86 ? 1.494 1.108 12.691 1.00 81.06 86 ASN A C 1
ATOM 704 O O . ASN A 1 86 ? 1.699 0.188 13.480 1.00 81.06 86 ASN A O 1
ATOM 708 N N . LEU A 1 87 ? 1.476 0.896 11.372 1.00 76.75 87 LEU A N 1
ATOM 709 C CA . LEU A 1 87 ? 1.645 -0.435 10.784 1.00 76.75 87 LEU A CA 1
ATOM 710 C C . LEU A 1 87 ? 3.062 -1.004 10.989 1.00 76.75 87 LEU A C 1
ATOM 712 O O . LEU A 1 87 ? 3.226 -2.198 11.248 1.00 76.75 87 LEU A O 1
ATOM 716 N N . ILE A 1 88 ? 4.096 -0.161 10.917 1.00 77.12 88 ILE A N 1
ATOM 717 C CA . ILE A 1 88 ? 5.480 -0.562 11.215 1.00 77.12 88 ILE A CA 1
ATOM 718 C C . ILE A 1 88 ? 5.634 -0.932 12.693 1.00 77.12 88 ILE A C 1
ATOM 720 O O . ILE A 1 88 ? 6.331 -1.899 13.006 1.00 77.12 88 ILE A O 1
ATOM 724 N N . GLU A 1 89 ? 5.012 -0.177 13.596 1.00 77.56 89 GLU A N 1
ATOM 725 C CA . GLU A 1 89 ? 5.049 -0.458 15.035 1.00 77.56 89 GLU A CA 1
ATOM 726 C C . GLU A 1 89 ? 4.387 -1.797 15.369 1.00 77.56 89 GLU A C 1
ATOM 728 O O . GLU A 1 89 ? 4.997 -2.605 16.069 1.00 77.56 89 GLU A O 1
ATOM 733 N N . ILE A 1 90 ? 3.222 -2.090 14.780 1.00 78.00 90 ILE A N 1
ATOM 734 C CA . ILE A 1 90 ? 2.555 -3.396 14.922 1.00 78.00 90 ILE A CA 1
ATOM 735 C C . ILE A 1 90 ? 3.479 -4.530 14.460 1.00 78.00 90 ILE A C 1
ATOM 737 O O . ILE A 1 90 ? 3.687 -5.499 15.185 1.00 78.00 90 ILE A O 1
ATOM 741 N N . LYS A 1 91 ? 4.123 -4.383 13.296 1.00 72.50 91 LYS A N 1
ATOM 742 C CA . LYS A 1 91 ? 5.045 -5.403 12.772 1.00 72.50 91 LYS A CA 1
ATOM 743 C C . LYS A 1 91 ? 6.276 -5.615 13.664 1.00 72.50 91 LYS A C 1
ATOM 745 O O . LYS A 1 91 ? 6.760 -6.737 13.805 1.00 72.50 91 LYS A O 1
ATOM 750 N N . LYS A 1 92 ? 6.818 -4.545 14.2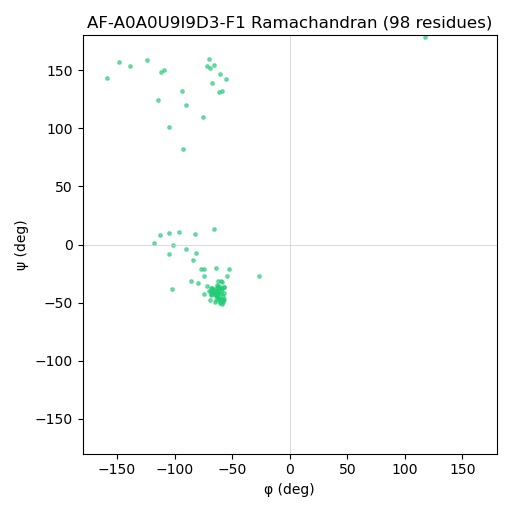56 1.00 75.50 92 LYS A N 1
ATOM 751 C CA . LYS A 1 92 ? 7.929 -4.643 15.222 1.00 75.50 92 LYS A CA 1
ATOM 752 C C . LYS A 1 92 ? 7.49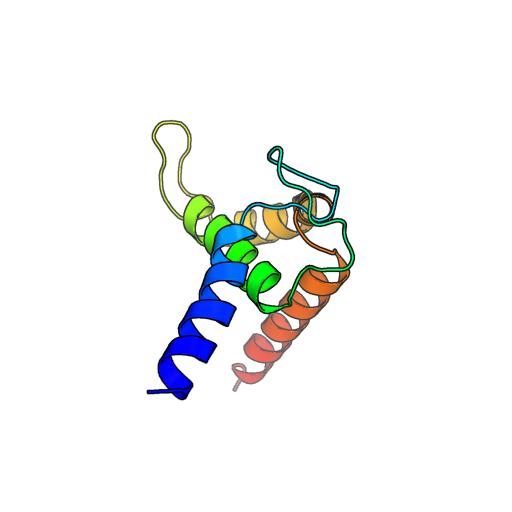3 -5.379 16.486 1.00 75.50 92 LYS A C 1
ATOM 754 O O . LYS A 1 92 ? 8.248 -6.215 16.976 1.00 75.50 92 LYS A O 1
ATOM 759 N N . PHE A 1 93 ? 6.290 -5.083 16.973 1.00 69.94 93 PHE A N 1
ATOM 760 C CA . PHE A 1 93 ? 5.707 -5.752 18.129 1.00 69.94 93 PHE A CA 1
ATOM 761 C C . PHE A 1 93 ? 5.531 -7.256 17.877 1.00 69.94 93 PHE A C 1
ATOM 763 O O . PHE A 1 93 ? 5.998 -8.060 18.681 1.00 69.94 93 PHE A O 1
ATOM 770 N N . GLU A 1 94 ? 4.978 -7.650 16.728 1.00 66.19 94 GLU A N 1
ATOM 771 C CA . GLU A 1 94 ? 4.844 -9.065 16.355 1.00 66.19 94 GLU A CA 1
ATOM 772 C C . GLU A 1 94 ? 6.201 -9.777 16.319 1.00 66.19 94 GLU A C 1
ATOM 774 O O . GLU A 1 94 ? 6.367 -10.812 16.957 1.00 66.19 94 GLU A O 1
ATOM 779 N N . ASN A 1 95 ? 7.213 -9.192 15.672 1.00 60.47 95 ASN A N 1
ATOM 780 C CA . ASN A 1 95 ? 8.551 -9.789 15.612 1.00 60.47 95 ASN A CA 1
ATOM 781 C C . ASN A 1 95 ? 9.210 -9.942 16.993 1.00 60.47 95 ASN A C 1
ATOM 783 O O . ASN A 1 95 ? 9.981 -10.876 17.197 1.00 60.47 95 ASN A O 1
ATOM 787 N N . SER A 1 96 ? 8.917 -9.046 17.939 1.00 60.03 96 SER A N 1
ATOM 788 C CA . SER A 1 96 ? 9.444 -9.133 19.307 1.00 60.03 96 SER A CA 1
ATOM 789 C C . SER A 1 96 ? 8.783 -10.223 20.156 1.00 60.03 96 SER A C 1
ATOM 791 O O . SER A 1 96 ? 9.399 -10.687 21.110 1.00 60.03 96 SER A O 1
ATOM 793 N N . GLN A 1 97 ? 7.576 -10.677 19.798 1.00 55.34 97 GLN A N 1
ATOM 794 C CA . GLN A 1 97 ? 6.897 -11.775 20.498 1.00 55.34 97 GLN A CA 1
ATOM 795 C C . GLN A 1 97 ? 7.331 -13.175 20.032 1.00 55.34 97 GLN A C 1
ATOM 797 O O . GLN A 1 97 ? 7.063 -14.149 20.727 1.00 55.34 97 GLN A O 1
ATOM 802 N N . TYR A 1 98 ? 8.031 -13.284 18.898 1.00 44.72 98 TYR A N 1
ATOM 803 C CA . TYR A 1 98 ? 8.575 -14.550 18.384 1.00 44.72 98 TYR A CA 1
ATOM 804 C C . TYR A 1 98 ? 10.048 -14.794 18.761 1.00 44.72 98 TYR A C 1
ATOM 806 O O . TYR A 1 98 ? 10.667 -15.722 18.247 1.00 44.72 98 TYR A O 1
ATOM 814 N N . VAL A 1 99 ? 10.613 -13.987 19.666 1.00 41.19 99 VAL A N 1
ATOM 815 C CA . VAL A 1 99 ? 11.904 -14.269 20.309 1.00 41.19 99 VAL A CA 1
ATOM 816 C C . VAL A 1 99 ? 11.621 -15.008 21.620 1.00 41.19 99 VAL A C 1
ATOM 818 O O . VAL A 1 99 ? 11.539 -14.391 22.680 1.00 41.19 99 VAL A O 1
ATOM 821 N N . ILE A 1 100 ? 11.402 -16.322 21.524 1.00 38.50 100 ILE A N 1
ATOM 822 C CA . ILE A 1 100 ? 11.408 -17.265 22.656 1.00 38.50 100 ILE A CA 1
ATOM 823 C C . ILE A 1 100 ? 12.509 -18.285 22.393 1.00 38.50 100 ILE A C 1
ATOM 825 O O . ILE A 1 100 ? 12.529 -18.829 21.266 1.00 38.50 100 ILE A O 1
#

Mean predicted aligned error: 9.85 Å

Radius of gyration: 16.02 Å; Cα contacts (8 Å, |Δi|>4): 66; chains: 1; bounding box: 46×32×41 Å

Foldseek 3Di:
DVVVVVVCVVVVVLVVCLQQACQFGPDDDDDHNPPDDVSSQVSNVVVVQVVQQPDDPVDHRDDPVVSLVCCQPVRVTHHPNVSNVVVVVVVVVVVVVPPD

Sequence (100 aa):
MKIYRVCLHSTYSVVEHQYESHDGPRDHKVLTREKFSIANKILSLADIYSALMIDKPYRSSCDRALL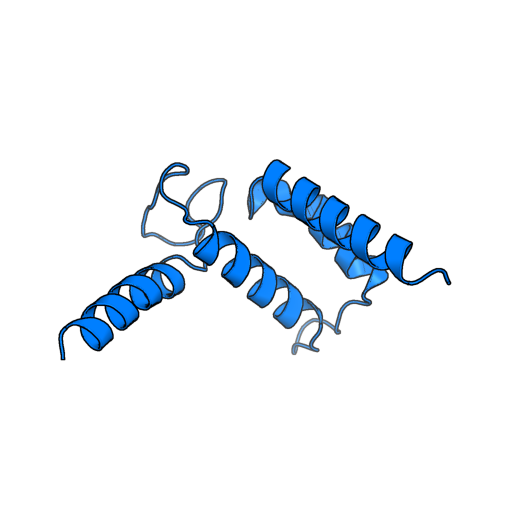SSNIQNQTPRWLEAEFIKNLIEIKKFENSQYVI

Solvent-accessible surface area (backbone atoms only — not comparable to full-atom values): 5896 Å² total; per-residue (Å²): 122,68,66,63,55,53,53,52,54,58,50,48,57,34,62,75,50,31,72,54,26,50,75,39,63,73,54,101,66,80,71,62,76,88,70,74,49,72,65,24,56,50,51,33,50,50,51,54,52,54,60,42,58,38,70,49,103,90,42,74,45,48,55,71,71,57,43,54,52,49,50,70,73,56,29,66,53,50,36,57,58,66,63,53,51,54,54,52,51,51,54,52,53,55,61,61,73,70,73,123

=== Feature glossary ===
Feature key, reading from the visual/contextual f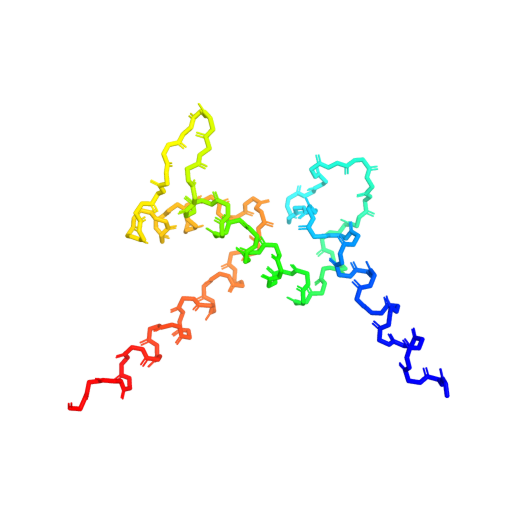eatures back to the raw sequence:

Rendered structure images. Six rendered views show the 3D structure from the faces of a cube — i.e. along ±x, ±y, ±z. Rendering representation is drawn randomly per protein from cartoon (secondary-structure ribbons), sticks (backbone bonds), or molecular surface; coloring is either N→C rainbow (blue at the N-terminus through red at the C-terminus) or one color per chain.

Contact-map, Ramachandran, and PAE plots. The contact map is a binary N×N matrix image: pixel (i, j) is dark where Cα_i and Cα_j are within 8 Å and |i−j|>4. Because the |i−j|>4 filter removes local helical contacts, off-diagonal stripes parallel to the main diagonal indicate parallel β-sheets; stripes perpendicular to it indicate antiparallel β-sheets. The Ramachandran plot scatters every residue's (φ, ψ) pair against the sterically allowed regions. The PAE heatmap renders the predicted-aligned-error matrix.

InterPro / GO / CATH / organism. Database cross-references. InterPro integrates a dozen domain/family signature databases into unified entries with residue-range hits. GO terms attach function/process/location labels with evidence codes. CATH codes position the fold in a four-level structural taxonomy. Organism is the NCBI-taxonomy species name.

Nearest PDB structures. The Foldseek neighbor list gives the closest experimentally determined structures in the PDB, ranked by structural alignment. TM-score near 1 means near-identical fold; near 0.3 means only rough topology match. This is how one finds what a novel AlphaFold prediction most resembles in the solved-structure universe.

Predicted aligned error. PAE(i, j) answers: if I align the predicted and true structures on residue i, how far off (in Å) do I expect residue j to be? A block-diagonal PAE matrix with low values on the blocks and high values off-diagonal is the signature of a multi-domain protein with confidently predicted domains but uncertain inter-domain orientation.

Solvent-accessible surface area. Accessible surface area quantifies burial. A residue with SASA near zero is packed into the hydrophobic core; one with SASA >100 Å² sits on the surface. Computed here via the Shrake–Rupley numerical algorithm with a 1.4 Å probe.

B-factor. B-factor (Debye–Waller factor) reflects atomic displacement in the crystal lattice. It is an experimental observable (units Å²), not a prediction; low values mean the atom is pinned down, high values mean it moves or is heterogeneous across the crystal.

pLDDT. For AlphaFold models, the B-factor field carries pLDDT — the model's own estimate of local accuracy on a 0–100 scale. Regions with pLDDT<50 should be treated as essentially unmodeled; they often correspond to intrinsically disordered segments.

Backbone torsions (φ/ψ). φ (phi) and ψ (psi) are the two rotatable backbone dihedrals per residue: φ is the C(i-1)–N–Cα–C torsion, ψ is the N–Cα–C–N(i+1) torsion, both in degrees on (−180°, 180°]. α-helical residues cluster near (−60°, −45°); β-strand residues near (−120°, +130°). A Ramachandran plot is simply a scatter of (φ, ψ) for every residue.

Radius of gyration, Cα contacts, bounding box. Radius of gyration (Rg) is the root-mean-square distance of Cα atoms from their centroid — a single number for overall size and compactness. A globular domain of N residues has Rg ≈ 2.2·N^0.38 Å; an extended or disordered chain has a much larger Rg. The Cα contact count is the number of residue pairs whose Cα atoms are within 8 Å and are more than four positions apart in sequence — a standard proxy for tertiary packing density. The bounding box is the smallest axis-aligned box enclosing all Cα atoms.

Secondary structure (3-state, P-SEA). Three-state secondary structure (P-SEA) collapses the eight DSSP classes into helix (a), strand (b), and coil (c). P-SEA assigns these from Cα geometry alone — distances and angles — without requiring backbone oxygens, so it works on any Cα trace.

Secondary structure (8-state, DSSP). DSSP 8-state secondary structure assigns each residue one of H (α-helix), G (3₁₀-helix), I (π-helix), E (extended β-strand), B (isolated β-bridge), T (hydrogen-bonded turn), S (bend), or '-' (coil). The assignment is computed from backbone hydrogen-bond geometry via the Kabsch–Sander algorithm.

Foldseek 3Di. A 3Di character summarizes, for each residue, the relative orientation of the Cα frame of its nearest spatial neighbor. Because it encodes fold topology rather than chemistry, 3Di alignments detect remote structural similarity that sequence alignment misses.

mmCIF coordinates. The mmCIF block holds the 3D Cartesian coordinates of each backbone atom (N, Cα, C, O) in ångströms. mmCIF is the PDB's canonical archive format — a tagged-loop text representation of the atomic model.

Sequence. Sequence gives the chain of amino acids in standard one-letter code (A=alanine, C=cysteine, …, Y=tyrosine), read N→C. It is the only feature that is directly encoded by the gene; all structural features are derived from the folded form of this sequence.